Protein AF-X0ZTI4-F1 (afdb_monomer_lite)

Foldseek 3Di:
DVVVQVVVCVVVVHHDDDDDDDPVVLVVCVVVPPPVSVVQVPDDDDDDDDDPVGD

pLDDT: mean 90.0, std 8.24, range [52.62, 97.56]

Organism: NCBI:txid412755

Structure (mmCIF, N/CA/C/O backbone):
data_AF-X0ZTI4-F1
#
_entry.id   AF-X0ZTI4-F1
#
loop_
_atom_site.group_PDB
_atom_site.id
_atom_site.type_symbol
_atom_site.label_atom_id
_atom_site.label_alt_id
_atom_site.label_comp_id
_atom_site.label_asym_id
_atom_site.label_entity_id
_atom_site.label_seq_id
_atom_site.pdbx_PDB_ins_code
_atom_site.Cartn_x
_atom_site.Cartn_y
_atom_site.Cartn_z
_atom_site.occupancy
_atom_site.B_iso_or_equiv
_atom_site.auth_seq_id
_atom_site.auth_comp_id
_atom_site.auth_asym_id
_atom_site.auth_atom_id
_atom_site.pdbx_PDB_model_num
ATOM 1 N N . MET A 1 1 ? 13.598 0.127 -2.769 1.00 70.06 1 MET A N 1
ATOM 2 C CA . MET A 1 1 ? 12.194 0.558 -2.981 1.00 70.06 1 MET A CA 1
ATOM 3 C C . MET A 1 1 ? 12.094 1.694 -3.994 1.00 70.06 1 MET A C 1
ATOM 5 O O . MET A 1 1 ? 11.533 1.463 -5.053 1.00 70.06 1 MET A O 1
ATOM 9 N N . ILE A 1 2 ? 12.663 2.878 -3.722 1.00 80.12 2 ILE A N 1
ATOM 10 C CA . ILE A 1 2 ? 12.528 4.061 -4.601 1.00 80.12 2 ILE A CA 1
ATOM 11 C C . ILE A 1 2 ? 13.088 3.813 -6.012 1.00 80.12 2 ILE A C 1
ATOM 13 O O . ILE A 1 2 ? 12.455 4.180 -6.995 1.00 80.12 2 ILE A O 1
ATOM 17 N N . GLU A 1 3 ? 14.230 3.129 -6.134 1.00 86.94 3 GLU A N 1
ATOM 18 C CA . GLU A 1 3 ? 14.830 2.842 -7.445 1.00 86.94 3 GLU A CA 1
ATOM 19 C C . GLU A 1 3 ? 13.945 1.942 -8.327 1.00 86.94 3 GLU A C 1
ATOM 21 O O . GLU A 1 3 ? 13.730 2.238 -9.503 1.00 86.94 3 GLU A O 1
ATOM 26 N N . GLU A 1 4 ? 13.387 0.873 -7.752 1.00 88.44 4 GLU A N 1
ATOM 27 C CA . GLU A 1 4 ? 12.499 -0.055 -8.464 1.00 88.44 4 GLU A CA 1
ATOM 28 C C . GLU A 1 4 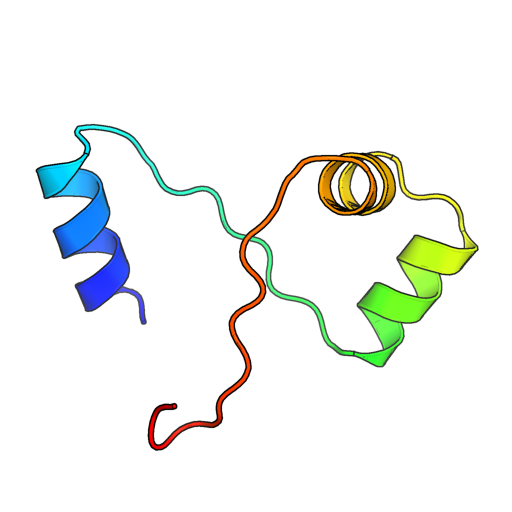? 11.162 0.595 -8.834 1.00 88.44 4 GLU A C 1
ATOM 30 O O . GLU A 1 4 ? 10.670 0.404 -9.947 1.00 88.44 4 GLU A O 1
ATOM 35 N N . ILE A 1 5 ? 10.611 1.437 -7.952 1.00 90.75 5 ILE A N 1
ATOM 36 C CA . ILE A 1 5 ? 9.425 2.245 -8.265 1.00 90.75 5 ILE A CA 1
ATOM 37 C C . ILE A 1 5 ? 9.724 3.177 -9.443 1.00 90.75 5 ILE A C 1
ATOM 39 O O . ILE A 1 5 ? 8.978 3.166 -10.416 1.00 90.75 5 ILE A O 1
ATOM 43 N N . GLY A 1 6 ? 10.859 3.882 -9.434 1.00 93.44 6 GLY A N 1
ATOM 44 C CA . GLY A 1 6 ? 11.238 4.767 -10.538 1.00 93.44 6 GLY A CA 1
ATOM 45 C C . GLY A 1 6 ? 11.435 4.033 -11.872 1.00 93.44 6 GLY A C 1
ATOM 46 O O . GLY A 1 6 ? 11.103 4.562 -12.934 1.00 93.44 6 GLY A O 1
ATOM 47 N N . LYS A 1 7 ? 11.943 2.791 -11.854 1.00 95.12 7 LYS A N 1
ATOM 48 C CA . LYS A 1 7 ? 12.003 1.935 -13.057 1.00 95.12 7 LYS A CA 1
ATOM 49 C C . LYS A 1 7 ? 10.598 1.609 -13.574 1.00 95.12 7 LYS A C 1
ATOM 51 O O . LYS A 1 7 ? 10.364 1.686 -14.782 1.00 95.12 7 LYS A O 1
ATOM 56 N N . LEU A 1 8 ? 9.666 1.282 -12.678 1.00 94.00 8 LEU A N 1
ATOM 57 C CA . LEU A 1 8 ? 8.276 0.990 -13.031 1.00 94.00 8 LEU A CA 1
ATOM 58 C C . LEU A 1 8 ? 7.537 2.222 -13.555 1.00 94.00 8 LEU A C 1
ATOM 60 O O . LEU A 1 8 ? 6.870 2.116 -14.578 1.00 94.00 8 LEU A O 1
ATOM 64 N N . GLU A 1 9 ? 7.681 3.382 -12.923 1.00 96.00 9 GLU A N 1
ATOM 65 C CA . GLU A 1 9 ? 7.059 4.637 -13.366 1.00 96.00 9 GLU A CA 1
ATOM 66 C C . GLU A 1 9 ? 7.493 5.011 -14.781 1.00 96.00 9 GLU A C 1
ATOM 68 O O . GLU A 1 9 ? 6.650 5.290 -15.633 1.00 96.00 9 GLU A O 1
ATOM 73 N N . ARG A 1 10 ? 8.797 4.906 -15.084 1.00 96.62 10 ARG A N 1
ATOM 74 C CA . ARG A 1 10 ? 9.312 5.104 -16.449 1.00 96.62 10 ARG A CA 1
ATOM 75 C C . ARG A 1 10 ? 8.704 4.120 -17.443 1.00 96.62 10 ARG A C 1
ATOM 77 O O . ARG A 1 10 ? 8.382 4.502 -18.563 1.00 96.62 10 ARG A O 1
ATOM 84 N N . LYS A 1 11 ? 8.535 2.854 -17.057 1.00 97.19 11 LYS A N 1
ATOM 85 C CA . LYS A 1 11 ? 7.923 1.839 -17.926 1.00 97.19 11 LYS A CA 1
ATOM 86 C C . LYS A 1 11 ? 6.428 2.090 -18.144 1.00 97.19 11 LYS A C 1
ATOM 88 O O . LYS A 1 11 ? 5.928 1.864 -19.240 1.00 97.19 11 LYS A O 1
ATOM 93 N N . LEU A 1 12 ? 5.721 2.525 -17.105 1.00 95.56 12 LEU A N 1
ATOM 94 C CA . LEU A 1 12 ? 4.275 2.745 -17.115 1.00 95.56 12 LEU A CA 1
ATOM 95 C C . LEU A 1 12 ? 3.880 4.137 -17.621 1.00 95.56 12 LEU A C 1
ATOM 97 O O . LEU A 1 12 ? 2.697 4.357 -17.866 1.00 95.56 12 LEU A O 1
ATOM 101 N N . GLN A 1 13 ? 4.843 5.056 -17.759 1.00 97.06 13 GLN A N 1
ATOM 102 C CA . GLN A 1 13 ? 4.628 6.458 -18.138 1.00 97.06 13 GLN A CA 1
ATOM 103 C C . GLN A 1 13 ? 3.599 7.158 -17.233 1.00 97.06 13 GLN A C 1
ATOM 105 O O . GLN A 1 13 ? 2.800 7.979 -17.677 1.00 97.06 13 GLN A O 1
ATOM 110 N N . ARG A 1 14 ? 3.599 6.798 -15.945 1.00 96.69 14 ARG A N 1
ATOM 111 C CA . ARG A 1 14 ? 2.740 7.383 -14.912 1.00 96.69 14 ARG A CA 1
ATOM 112 C C . ARG A 1 14 ? 3.430 7.301 -13.559 1.00 96.69 14 ARG A C 1
ATOM 114 O O . ARG A 1 14 ? 4.178 6.354 -13.315 1.00 96.69 14 ARG A O 1
ATOM 121 N N . GLU A 1 15 ? 3.104 8.232 -12.676 1.00 94.19 15 GLU A N 1
ATOM 122 C CA . GLU A 1 15 ? 3.544 8.192 -11.282 1.00 94.19 15 GLU A CA 1
ATOM 123 C C . GLU A 1 15 ? 2.838 7.075 -10.497 1.00 94.19 15 GLU A C 1
ATOM 125 O O . GLU A 1 15 ? 1.673 6.731 -10.744 1.00 94.19 15 GLU A O 1
ATOM 130 N N . ILE A 1 16 ? 3.548 6.509 -9.525 1.00 91.25 16 ILE A N 1
ATOM 131 C CA . ILE A 1 16 ? 3.052 5.524 -8.572 1.00 91.25 16 ILE A CA 1
ATOM 132 C C . ILE A 1 16 ? 2.889 6.224 -7.224 1.00 91.25 16 ILE A C 1
ATOM 134 O O . ILE A 1 16 ? 3.820 6.358 -6.435 1.00 91.25 16 ILE A O 1
ATOM 138 N N . ASN A 1 17 ? 1.652 6.613 -6.927 1.00 89.38 17 ASN A N 1
ATOM 139 C CA . ASN A 1 17 ? 1.288 7.126 -5.613 1.00 89.38 17 ASN A CA 1
ATOM 140 C C . ASN A 1 17 ? 1.173 5.971 -4.610 1.00 89.38 17 ASN A C 1
ATOM 142 O O . ASN A 1 17 ? 0.252 5.157 -4.698 1.00 89.38 17 ASN A O 1
ATOM 146 N N . TYR A 1 18 ? 2.098 5.904 -3.651 1.00 87.88 18 TYR A N 1
ATOM 147 C CA . TYR A 1 18 ? 2.074 4.920 -2.569 1.00 87.88 18 TYR A CA 1
ATOM 148 C C . TYR A 1 18 ? 1.882 5.583 -1.202 1.00 87.88 18 TYR A C 1
ATOM 150 O O . TYR A 1 18 ? 2.285 6.718 -0.963 1.00 87.88 18 TYR A O 1
ATOM 158 N N . SER A 1 19 ? 1.253 4.860 -0.278 1.00 88.56 19 SER A N 1
ATOM 159 C CA . SER A 1 19 ? 1.091 5.269 1.119 1.00 88.56 19 SER A CA 1
ATOM 160 C C . SER A 1 19 ? 1.566 4.142 2.025 1.00 88.56 19 SER A C 1
ATOM 162 O O . SER A 1 19 ? 1.106 3.007 1.899 1.00 88.56 19 SER A O 1
ATOM 164 N N . ILE A 1 20 ? 2.504 4.455 2.918 1.00 90.25 20 ILE A N 1
ATOM 165 C CA . ILE A 1 20 ? 3.089 3.497 3.862 1.00 90.25 20 ILE A CA 1
ATOM 166 C C . ILE A 1 20 ? 2.410 3.695 5.216 1.00 90.25 20 ILE A C 1
ATOM 168 O O . ILE A 1 20 ? 2.290 4.819 5.700 1.00 90.25 20 ILE A O 1
ATOM 172 N N . TYR A 1 21 ? 1.960 2.597 5.818 1.00 91.81 21 TYR A N 1
ATOM 173 C CA . TYR A 1 21 ? 1.312 2.596 7.123 1.00 91.81 21 TYR A CA 1
ATOM 174 C C . TYR A 1 21 ? 1.979 1.586 8.044 1.00 91.81 21 TYR A C 1
ATOM 176 O O . TYR A 1 21 ? 2.254 0.456 7.638 1.00 91.81 21 TYR A O 1
ATOM 184 N N . GLU A 1 22 ? 2.124 1.941 9.319 1.00 95.25 22 GLU A N 1
ATOM 185 C CA . GLU A 1 22 ? 2.292 0.923 10.347 1.00 95.25 22 GLU A CA 1
ATOM 186 C C . GLU A 1 22 ? 1.010 0.090 10.464 1.00 95.25 22 GLU A C 1
ATOM 188 O O . GLU A 1 22 ? -0.113 0.585 10.308 1.00 95.25 22 GLU A O 1
ATOM 193 N N . LYS A 1 23 ? 1.161 -1.194 10.802 1.00 92.50 23 LYS A N 1
ATOM 194 C CA . LYS A 1 23 ? 0.032 -2.132 10.892 1.00 92.50 23 LYS A CA 1
ATOM 195 C C . LYS A 1 23 ? -1.068 -1.641 11.842 1.00 92.50 23 LYS A C 1
ATOM 197 O O . LYS A 1 23 ? -2.252 -1.799 11.542 1.00 92.50 23 LYS A O 1
ATOM 202 N N . LYS A 1 24 ? -0.701 -1.036 12.979 1.00 96.88 24 LYS A N 1
ATOM 203 C CA . LYS A 1 24 ? -1.671 -0.481 13.942 1.00 96.88 24 LYS A CA 1
ATOM 204 C C . LYS A 1 24 ? -2.472 0.683 13.348 1.00 96.88 24 LYS A C 1
ATOM 206 O O . LYS A 1 24 ? -3.687 0.724 13.534 1.00 96.88 24 LYS A O 1
ATOM 211 N N . ASP A 1 25 ? -1.831 1.558 12.578 1.00 96.69 25 ASP A N 1
ATOM 212 C CA . ASP A 1 25 ? -2.460 2.753 12.015 1.00 96.69 25 ASP A CA 1
ATOM 213 C C . ASP A 1 25 ? -3.374 2.399 10.852 1.00 96.69 25 ASP A C 1
ATOM 215 O O . ASP A 1 25 ? -4.492 2.909 10.768 1.00 96.69 25 ASP A O 1
ATOM 219 N N . PHE A 1 26 ? -2.948 1.458 10.005 1.00 95.50 26 PHE A N 1
ATOM 220 C CA . PHE A 1 26 ? -3.806 0.891 8.970 1.00 95.50 26 PHE A CA 1
ATOM 221 C C . PHE A 1 26 ? -5.081 0.295 9.579 1.00 95.50 26 PHE A C 1
ATOM 223 O O . PHE A 1 26 ? -6.192 0.611 9.153 1.00 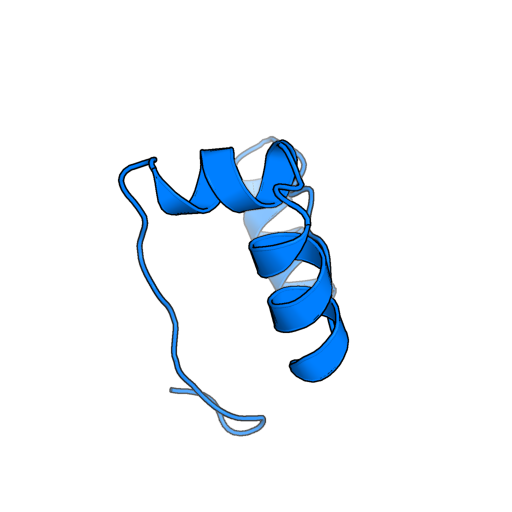95.50 26 PHE A O 1
ATOM 230 N N . ASN A 1 27 ? -4.935 -0.523 10.627 1.00 95.88 27 ASN A N 1
ATOM 231 C CA . ASN A 1 27 ? -6.069 -1.145 11.307 1.00 95.88 27 ASN A CA 1
ATOM 232 C C . ASN A 1 27 ? -6.993 -0.117 11.967 1.00 95.88 27 ASN A C 1
ATOM 234 O O . ASN A 1 27 ? -8.212 -0.270 11.900 1.00 95.88 27 ASN A O 1
ATOM 238 N N . LYS A 1 28 ? -6.433 0.924 12.591 1.00 97.56 28 LYS A N 1
ATOM 239 C CA . LYS A 1 28 ? -7.205 2.020 13.182 1.00 97.56 28 LYS A CA 1
ATOM 240 C C . LYS A 1 28 ? -8.018 2.752 12.113 1.00 97.56 28 LYS A C 1
ATOM 242 O O . LYS A 1 28 ? -9.240 2.786 12.206 1.00 97.56 28 LYS A O 1
ATOM 247 N N . LYS A 1 29 ? -7.368 3.230 11.048 1.00 96.00 29 LYS A N 1
ATOM 248 C CA . LYS A 1 29 ? -8.026 3.957 9.948 1.00 96.00 29 LYS A CA 1
ATOM 249 C C . LYS A 1 29 ? -9.081 3.109 9.233 1.00 96.00 29 LYS A C 1
ATOM 251 O O . LYS A 1 29 ? -10.127 3.624 8.851 1.00 96.00 29 LYS A O 1
ATOM 256 N N . LYS A 1 30 ? -8.839 1.801 9.083 1.00 95.62 30 LYS A N 1
ATOM 257 C CA . LYS A 1 30 ? -9.834 0.854 8.5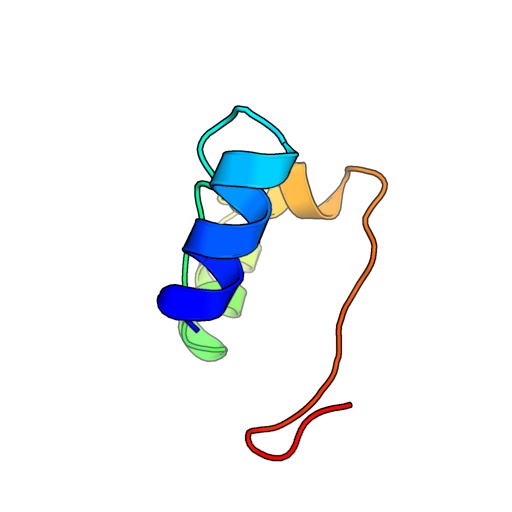60 1.00 95.62 30 LYS A CA 1
ATOM 258 C C . LYS A 1 30 ? -11.083 0.806 9.446 1.00 95.62 30 LYS A C 1
ATOM 260 O O . LYS A 1 30 ? -12.189 0.847 8.920 1.00 95.62 30 LYS A O 1
ATOM 265 N N . LYS A 1 31 ? -10.917 0.718 10.773 1.00 96.81 31 LYS A N 1
ATOM 266 C CA . LYS A 1 31 ? -12.034 0.704 11.738 1.00 96.81 31 LYS A CA 1
ATOM 267 C C . LYS A 1 31 ? -12.802 2.024 11.760 1.00 96.81 31 LYS A C 1
ATOM 269 O O . LYS A 1 31 ? -14.018 2.008 11.881 1.00 96.81 31 LYS A O 1
ATOM 274 N N . GLU A 1 32 ? -12.099 3.142 11.609 1.00 97.56 32 GLU A N 1
ATOM 275 C CA . GLU A 1 32 ? -12.681 4.490 11.543 1.00 97.56 32 GLU A CA 1
ATOM 276 C C . GLU A 1 32 ? -13.377 4.786 10.203 1.00 97.56 32 GLU A C 1
ATOM 278 O O . GLU A 1 32 ? -13.949 5.857 10.029 1.00 97.56 32 GLU A O 1
ATOM 283 N N . GLY A 1 33 ? -13.343 3.852 9.249 1.00 96.12 33 GLY A N 1
ATOM 284 C CA . GLY A 1 33 ? -14.024 3.999 7.969 1.00 96.12 33 GLY A CA 1
ATOM 285 C C . GLY A 1 33 ? -13.341 4.972 7.008 1.00 96.12 33 GLY A C 1
ATOM 286 O O . GLY A 1 33 ? -14.013 5.626 6.216 1.00 96.12 33 GLY A O 1
ATOM 287 N N . ASN A 1 34 ? -12.009 5.078 7.058 1.00 96.06 34 ASN A N 1
ATOM 288 C CA . ASN A 1 34 ? -11.253 5.916 6.131 1.00 96.06 34 ASN A CA 1
ATOM 28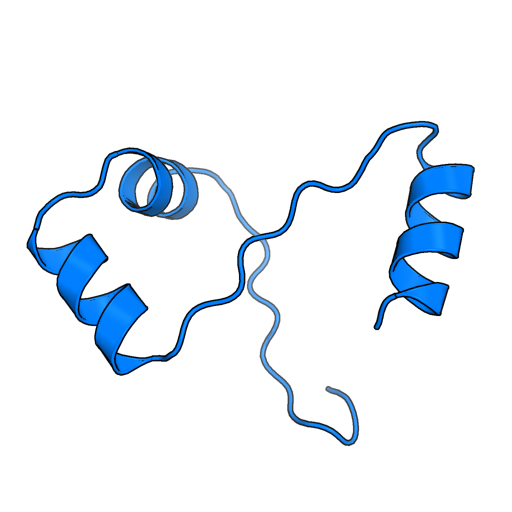9 C C . ASN A 1 34 ? -11.567 5.552 4.666 1.00 96.06 34 ASN A C 1
ATOM 291 O O . ASN A 1 34 ? -11.333 4.415 4.252 1.00 96.06 34 ASN A O 1
ATOM 295 N N . SER A 1 35 ? -12.058 6.526 3.892 1.00 93.25 35 SER A N 1
ATOM 296 C CA . SER A 1 35 ? -12.542 6.325 2.518 1.00 93.25 35 SER A CA 1
ATOM 297 C C . SER A 1 35 ? -11.495 5.681 1.615 1.00 93.25 35 SER A C 1
ATOM 299 O O . SER A 1 35 ? -11.754 4.628 1.050 1.00 93.25 35 SER A O 1
ATOM 301 N N . PHE A 1 36 ? -10.278 6.226 1.582 1.00 90.44 36 PHE A N 1
ATOM 302 C CA . PHE A 1 36 ? -9.186 5.698 0.762 1.00 90.44 36 PHE A CA 1
ATOM 303 C C . PHE A 1 36 ? -8.872 4.222 1.057 1.00 90.44 36 PHE A C 1
ATOM 305 O O . PHE A 1 36 ? -8.795 3.402 0.142 1.00 90.44 36 PHE A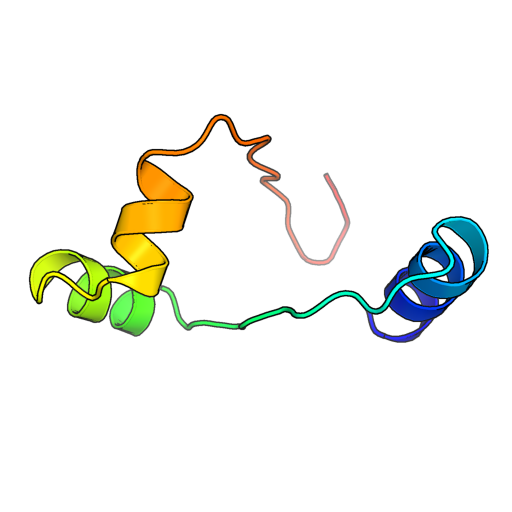 O 1
ATOM 312 N N . ILE A 1 37 ? -8.731 3.855 2.336 1.00 93.25 37 ILE A N 1
ATOM 313 C CA . ILE A 1 37 ? -8.484 2.458 2.722 1.00 93.25 37 ILE A CA 1
ATOM 314 C C . ILE A 1 37 ? -9.664 1.569 2.328 1.00 93.25 37 ILE A C 1
ATOM 316 O O . ILE A 1 37 ? -9.455 0.467 1.820 1.00 93.25 37 ILE A O 1
ATOM 320 N N . LEU A 1 38 ? -10.897 2.017 2.567 1.00 94.00 38 LEU A N 1
ATOM 321 C CA . LEU A 1 38 ? -12.082 1.237 2.224 1.00 94.00 38 LEU A CA 1
ATOM 322 C C . LEU A 1 38 ? -12.221 1.034 0.714 1.00 94.00 38 LEU A C 1
ATOM 324 O O . LEU A 1 38 ? -12.569 -0.068 0.299 1.00 94.00 38 LEU A O 1
ATOM 328 N N . ASP A 1 39 ? -11.913 2.045 -0.092 1.00 93.00 39 ASP A N 1
ATOM 329 C CA . ASP A 1 39 ? -11.993 1.968 -1.549 1.00 93.00 39 ASP A CA 1
ATOM 330 C C . ASP A 1 39 ? -10.966 0.964 -2.089 1.00 93.00 39 ASP A C 1
ATOM 332 O O . ASP A 1 39 ? -11.339 0.021 -2.786 1.00 93.00 39 ASP A O 1
ATOM 336 N N . ILE A 1 40 ? -9.707 1.026 -1.635 1.00 90.38 40 ILE A N 1
ATOM 337 C CA . ILE A 1 40 ? -8.692 0.009 -1.972 1.00 90.38 40 ILE A CA 1
ATOM 338 C C . ILE A 1 40 ? -9.152 -1.398 -1.567 1.00 90.38 40 ILE A C 1
ATOM 340 O O . ILE A 1 40 ? -8.930 -2.379 -2.284 1.00 90.38 40 ILE A O 1
ATOM 344 N N . LEU A 1 41 ? -9.789 -1.535 -0.401 1.00 91.12 41 LEU A N 1
ATOM 345 C CA . LEU A 1 41 ? -10.269 -2.823 0.096 1.00 91.12 41 LEU A CA 1
ATOM 346 C C . LEU A 1 41 ? -11.486 -3.364 -0.668 1.00 91.12 41 LEU A C 1
ATOM 348 O O . LEU A 1 41 ? -11.659 -4.584 -0.682 1.00 91.12 41 LEU A O 1
ATOM 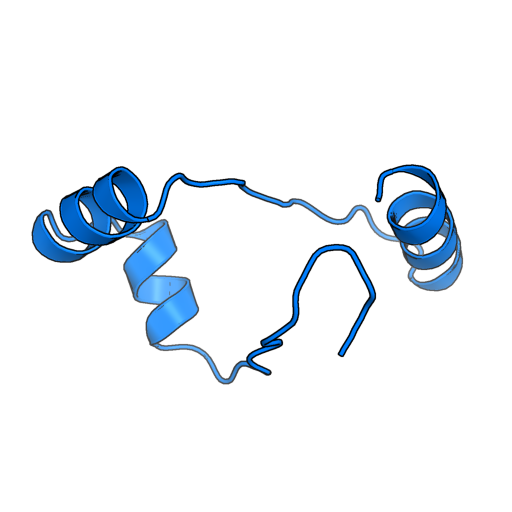352 N N . LYS A 1 42 ? -12.262 -2.524 -1.352 1.00 92.88 42 LYS A N 1
ATOM 353 C CA . LYS A 1 42 ? -13.382 -2.949 -2.207 1.00 92.88 42 LYS A CA 1
ATOM 354 C C . LYS A 1 42 ? -12.936 -3.339 -3.614 1.00 92.88 42 LYS A C 1
ATOM 356 O O . LYS A 1 42 ? -13.457 -4.304 -4.163 1.00 92.88 42 LYS A O 1
ATOM 361 N N . GLU A 1 43 ? -11.949 -2.641 -4.163 1.00 91.75 43 GLU A N 1
ATOM 362 C CA . GLU A 1 43 ? -11.482 -2.869 -5.532 1.00 91.75 43 GLU A CA 1
ATOM 363 C C . GLU A 1 43 ? -10.790 -4.229 -5.724 1.00 91.75 43 GLU A C 1
ATOM 365 O O . GLU A 1 43 ? -10.209 -4.814 -4.795 1.00 91.75 43 GLU A O 1
ATOM 370 N N . LYS A 1 44 ? -10.804 -4.738 -6.964 1.00 92.25 44 LYS A N 1
ATOM 371 C CA . LYS A 1 44 ? -10.023 -5.926 -7.336 1.00 92.25 44 LYS A CA 1
ATOM 372 C C . LYS A 1 44 ? -8.536 -5.596 -7.189 1.00 92.25 44 LYS A C 1
ATOM 374 O O . LYS A 1 44 ? -8.023 -4.700 -7.850 1.00 92.25 44 LYS A O 1
ATOM 379 N N . LYS A 1 45 ? -7.839 -6.334 -6.324 1.00 87.06 45 LYS A N 1
ATOM 380 C CA . LYS A 1 45 ? -6.446 -6.057 -5.950 1.00 87.06 45 LYS A CA 1
ATOM 381 C C . LYS A 1 45 ? -5.590 -7.313 -5.975 1.00 87.06 45 LYS A C 1
ATOM 383 O O . LYS A 1 45 ? -6.087 -8.412 -5.734 1.00 87.06 45 LYS A O 1
ATOM 388 N N . ILE A 1 46 ? -4.299 -7.118 -6.224 1.00 86.44 46 ILE A N 1
ATOM 389 C CA . ILE A 1 46 ? -3.262 -8.130 -6.024 1.00 86.44 46 ILE A CA 1
ATOM 390 C C . ILE A 1 46 ? -2.618 -7.830 -4.673 1.00 86.44 46 ILE A C 1
ATOM 392 O O . ILE A 1 46 ? -2.119 -6.726 -4.460 1.00 86.44 46 ILE A O 1
ATOM 396 N N . LEU A 1 47 ? -2.673 -8.790 -3.750 1.00 86.62 47 LEU A N 1
ATOM 397 C CA . LEU A 1 47 ? -2.023 -8.671 -2.450 1.00 86.62 47 LEU A CA 1
ATOM 398 C C . LEU A 1 47 ? -0.616 -9.258 -2.549 1.00 86.62 47 LEU A C 1
ATOM 400 O O . LEU A 1 47 ? -0.461 -10.436 -2.859 1.00 86.62 47 LEU A O 1
ATOM 404 N N . LEU A 1 48 ? 0.390 -8.433 -2.278 1.00 83.44 48 LEU A N 1
ATOM 405 C CA . LEU A 1 48 ? 1.778 -8.865 -2.166 1.00 83.44 48 LEU A CA 1
ATOM 406 C C . LEU A 1 48 ? 2.097 -9.055 -0.681 1.00 83.44 48 LEU A C 1
ATOM 408 O O . LEU A 1 48 ? 1.847 -8.155 0.121 1.00 83.44 48 LEU A O 1
ATOM 412 N N . ILE A 1 49 ? 2.609 -10.227 -0.318 1.00 83.38 49 ILE A N 1
ATOM 413 C CA . ILE A 1 49 ? 3.034 -10.568 1.043 1.00 83.38 49 ILE A CA 1
ATOM 414 C C . ILE A 1 49 ? 4.500 -10.974 0.939 1.00 83.38 49 ILE A C 1
ATOM 416 O O . ILE A 1 49 ? 4.803 -11.852 0.149 1.00 83.38 49 ILE A O 1
ATOM 420 N N . GLY A 1 50 ? 5.388 -10.343 1.698 1.00 81.06 50 GLY A N 1
ATOM 421 C CA . GLY A 1 50 ? 6.820 -10.648 1.698 1.00 81.06 50 GLY A CA 1
ATOM 422 C C . GLY A 1 50 ? 7.530 -9.885 2.812 1.00 81.06 50 GLY A C 1
ATOM 423 O O . GLY A 1 50 ? 6.886 -9.112 3.532 1.00 81.06 50 GLY A O 1
ATOM 424 N N . ASP A 1 51 ? 8.834 -10.099 2.947 1.00 81.31 51 ASP A N 1
ATOM 425 C CA . ASP A 1 51 ? 9.686 -9.406 3.916 1.00 81.31 51 ASP A CA 1
ATOM 426 C C . ASP A 1 51 ? 10.833 -8.642 3.227 1.00 81.31 51 ASP A C 1
ATOM 428 O O . ASP A 1 51 ? 10.835 -8.449 2.007 1.00 81.31 51 ASP A O 1
ATOM 432 N N . GLU A 1 52 ? 11.781 -8.126 4.012 1.00 75.81 52 GLU A N 1
ATOM 433 C CA . GLU A 1 52 ? 12.949 -7.394 3.503 1.00 75.81 52 GLU A CA 1
ATOM 434 C C . GLU A 1 52 ? 13.851 -8.199 2.551 1.00 75.81 52 GLU A C 1
ATOM 436 O O . GLU A 1 52 ? 14.619 -7.596 1.801 1.00 75.81 52 GLU A O 1
ATOM 441 N N . ASN A 1 53 ? 13.738 -9.528 2.531 1.00 78.12 53 ASN A N 1
ATOM 442 C CA . ASN A 1 53 ? 14.506 -10.428 1.673 1.00 78.12 53 ASN A CA 1
ATOM 443 C C . ASN A 1 53 ? 13.774 -10.797 0.370 1.00 78.12 53 ASN A C 1
ATOM 445 O O . ASN A 1 53 ? 14.343 -11.501 -0.465 1.00 78.12 53 ASN A O 1
ATOM 449 N N . GLY A 1 54 ? 12.554 -10.295 0.156 1.00 72.25 54 GLY A N 1
ATOM 450 C CA . GLY A 1 54 ? 11.718 -10.624 -1.002 1.00 72.25 54 GLY A CA 1
ATOM 451 C C . GLY A 1 54 ? 10.553 -11.559 -0.661 1.00 72.25 54 GLY A C 1
ATOM 452 O O . GLY A 1 54 ? 10.301 -11.849 0.505 1.00 72.25 54 GLY A O 1
ATOM 453 N N . LEU A 1 55 ? 9.791 -11.941 -1.695 1.00 52.62 55 LEU A N 1
ATOM 454 C CA . LEU A 1 55 ? 8.683 -12.909 -1.612 1.00 52.62 55 LEU A CA 1
ATOM 455 C C . LEU A 1 55 ? 9.158 -14.281 -1.123 1.00 52.62 55 LEU A C 1
ATOM 457 O O . LEU A 1 55 ? 10.171 -14.761 -1.681 1.00 52.62 55 LEU A O 1
#

Sequence (55 aa):
MIEEIGKLERKLQREINYSIYEKKDFNKKKKEGNSFILDILKEKKILLIGDENGL

Secondary structure (DSSP, 8-state):
-HHHHHHHHHHHTS--------HHHHHHHHHTT-HHHHHHHHS--PPP--BTTB-

Radius of gyration: 13.65 Å; chains: 1; bounding box: 29×21×32 Å